Protein AF-A0A1X0RLR5-F1 (afdb_monomer_lite)

pLDDT: mean 92.24, std 7.82, range [47.88, 98.12]

Secondary structu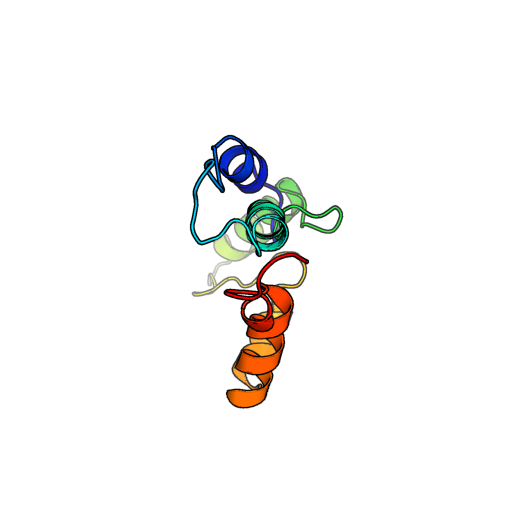re (DSSP, 8-state):
-B--THHHHHHTS-SS-TT-TTGGGHHHHHHHHTGGGSTTSBPHHHHHHHHHHHHTSSS--S----STTTTHHHHHHHS-HHHHHHHHHHHTTGGGTTPPP-

Structure (mmCIF, N/CA/C/O backbone):
data_AF-A0A1X0RLR5-F1
#
_entry.id   AF-A0A1X0RLR5-F1
#
loop_
_atom_site.group_PDB
_atom_site.id
_atom_site.type_symbol
_atom_site.label_atom_id
_atom_site.label_alt_id
_atom_site.label_comp_id
_atom_site.label_asym_id
_atom_site.label_entity_id
_atom_site.label_seq_id
_atom_site.pdbx_PDB_ins_code
_atom_site.Cartn_x
_atom_site.Cartn_y
_atom_site.Cartn_z
_atom_site.occupancy
_atom_site.B_iso_or_equiv
_atom_site.auth_seq_id
_atom_site.auth_comp_id
_atom_site.auth_asym_id
_atom_site.auth_atom_id
_atom_site.pdbx_PDB_model_num
ATOM 1 N N . ALA A 1 1 ? 5.804 -3.525 -2.092 1.00 94.50 1 ALA A N 1
ATOM 2 C CA . ALA A 1 1 ? 6.230 -2.589 -1.035 1.00 94.50 1 ALA A CA 1
ATOM 3 C C . ALA A 1 1 ? 7.735 -2.359 -1.102 1.00 94.50 1 ALA A C 1
ATOM 5 O O . ALA A 1 1 ? 8.496 -3.316 -1.246 1.00 94.50 1 ALA A O 1
ATOM 6 N N . ILE A 1 2 ? 8.139 -1.092 -1.041 1.00 96.31 2 ILE A N 1
ATOM 7 C CA . ILE A 1 2 ? 9.531 -0.627 -1.070 1.00 96.31 2 ILE A CA 1
ATOM 8 C C . ILE A 1 2 ? 9.730 0.220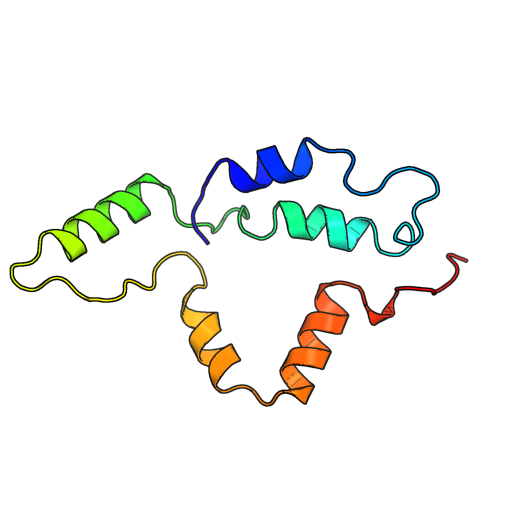 0.188 1.00 96.31 2 ILE A C 1
ATOM 10 O O . ILE A 1 2 ? 8.835 0.991 0.548 1.00 96.31 2 ILE A O 1
ATOM 14 N N . ARG A 1 3 ? 10.866 0.045 0.865 1.00 96.12 3 ARG A N 1
ATOM 15 C CA . ARG A 1 3 ? 11.235 0.840 2.037 1.00 96.12 3 ARG A CA 1
ATOM 16 C C . ARG A 1 3 ? 11.373 2.310 1.637 1.00 96.12 3 ARG A C 1
ATOM 18 O O . ARG A 1 3 ? 12.046 2.618 0.661 1.00 96.12 3 ARG A O 1
ATOM 25 N N . SER A 1 4 ? 10.729 3.209 2.372 1.00 93.88 4 SER A N 1
ATOM 26 C CA . SER A 1 4 ? 10.828 4.655 2.155 1.00 93.88 4 SER A CA 1
ATOM 27 C C . SER A 1 4 ? 10.387 5.434 3.397 1.00 93.88 4 SER A C 1
ATOM 29 O O . SER A 1 4 ? 9.962 4.851 4.393 1.00 93.88 4 SER A O 1
ATOM 31 N N . ASN A 1 5 ? 10.433 6.767 3.322 1.00 93.44 5 ASN A N 1
ATOM 32 C CA . ASN A 1 5 ? 9.956 7.646 4.391 1.00 93.44 5 ASN A CA 1
ATOM 33 C C . ASN A 1 5 ? 8.418 7.805 4.437 1.00 93.44 5 ASN A C 1
ATOM 35 O O . ASN A 1 5 ? 7.903 8.564 5.250 1.00 93.44 5 ASN A O 1
ATOM 39 N N . ILE A 1 6 ? 7.661 7.117 3.569 1.00 90.88 6 ILE A N 1
ATOM 40 C CA . ILE A 1 6 ? 6.201 7.306 3.462 1.00 90.88 6 ILE A CA 1
ATOM 41 C C . ILE A 1 6 ? 5.473 6.884 4.745 1.00 90.88 6 ILE A C 1
ATOM 43 O O . ILE A 1 6 ? 4.520 7.547 5.134 1.00 90.88 6 ILE A O 1
ATOM 47 N N . GLY A 1 7 ? 5.913 5.810 5.411 1.00 89.31 7 GLY A N 1
ATOM 48 C CA . GLY A 1 7 ? 5.278 5.367 6.662 1.00 89.31 7 GLY A CA 1
ATOM 49 C C . GLY A 1 7 ? 5.470 6.376 7.788 1.00 89.31 7 GLY A C 1
ATOM 50 O O . GLY A 1 7 ? 4.491 6.797 8.387 1.00 89.31 7 GLY A O 1
ATOM 51 N N . ALA A 1 8 ? 6.708 6.830 8.002 1.00 90.56 8 ALA A N 1
ATOM 52 C CA . ALA A 1 8 ? 7.019 7.834 9.019 1.00 90.56 8 ALA A CA 1
ATOM 53 C C . ALA A 1 8 ? 6.310 9.171 8.746 1.00 90.56 8 ALA A C 1
ATOM 55 O O . ALA A 1 8 ? 5.730 9.759 9.652 1.00 90.56 8 ALA A O 1
ATOM 56 N N . ALA A 1 9 ? 6.283 9.624 7.488 1.00 90.31 9 ALA A N 1
ATOM 57 C CA . ALA A 1 9 ? 5.537 10.821 7.101 1.00 90.31 9 ALA A CA 1
ATOM 58 C C . ALA A 1 9 ? 4.017 10.654 7.284 1.00 90.31 9 ALA A C 1
ATOM 60 O O . ALA A 1 9 ? 3.335 11.606 7.649 1.00 90.31 9 ALA A O 1
ATOM 61 N N . GLY A 1 10 ? 3.489 9.450 7.042 1.00 85.50 10 GLY A N 1
ATOM 62 C CA . GLY A 1 10 ? 2.083 9.126 7.268 1.00 85.50 10 GLY A CA 1
ATOM 63 C C . GLY A 1 10 ? 1.706 9.091 8.749 1.00 85.50 10 GLY A C 1
ATOM 64 O O . GLY A 1 10 ? 0.604 9.494 9.096 1.00 85.50 10 GLY A O 1
ATOM 65 N N . GLU A 1 11 ? 2.609 8.644 9.622 1.00 86.75 11 GLU A N 1
ATOM 66 C CA . GLU A 1 11 ? 2.391 8.572 11.074 1.00 86.75 11 GLU A CA 1
ATOM 67 C C . GLU A 1 11 ? 2.608 9.911 11.793 1.00 86.75 11 GLU A C 1
ATOM 69 O O . GLU A 1 11 ? 2.065 10.112 12.873 1.00 86.75 11 GLU A O 1
ATOM 74 N N . ALA A 1 12 ? 3.357 10.846 11.200 1.00 85.75 12 ALA A N 1
ATOM 75 C CA . ALA A 1 12 ? 3.685 12.134 11.817 1.00 85.75 12 ALA A CA 1
ATOM 76 C C . ALA A 1 12 ? 2.478 13.079 12.022 1.00 85.75 12 ALA A C 1
ATOM 78 O O . ALA A 1 12 ? 2.609 14.106 12.686 1.00 85.75 12 ALA A O 1
ATOM 79 N N . GLY A 1 13 ? 1.314 12.771 11.441 1.00 82.38 13 GLY A N 1
ATOM 80 C CA . GLY A 1 13 ? 0.094 13.572 11.568 1.00 82.38 13 GLY A CA 1
ATOM 81 C C . GLY A 1 13 ? -0.866 13.072 12.652 1.00 82.38 13 GLY A C 1
ATOM 82 O O . GLY A 1 13 ? -0.835 11.914 13.061 1.00 82.38 13 GLY A O 1
ATOM 83 N N . ASN A 1 14 ? -1.807 13.930 13.058 1.00 83.94 14 ASN A N 1
ATOM 84 C CA . ASN A 1 14 ? -2.960 13.515 13.860 1.00 83.94 14 ASN A CA 1
ATOM 85 C C . ASN A 1 14 ? -3.971 12.758 12.978 1.00 83.94 14 ASN A C 1
ATOM 87 O O . ASN A 1 14 ? -4.951 13.330 12.501 1.00 83.94 14 ASN A O 1
ATOM 91 N N . LEU A 1 15 ? -3.684 11.482 12.703 1.00 88.88 15 LEU A N 1
ATOM 92 C CA . LEU A 1 15 ? -4.445 10.654 11.760 1.00 88.88 15 LEU A CA 1
ATOM 93 C C . LEU A 1 15 ? -5.919 10.489 12.147 1.00 88.88 15 LEU A C 1
ATOM 95 O O . LEU A 1 15 ? -6.771 10.355 11.268 1.00 88.88 15 LEU A O 1
ATOM 99 N N . VAL A 1 16 ? -6.215 10.487 13.448 1.00 92.50 16 VAL A N 1
ATOM 100 C CA . VAL A 1 16 ? -7.578 10.403 13.977 1.00 92.50 16 VAL A CA 1
ATOM 101 C C . VAL A 1 16 ? -7.704 11.368 15.155 1.00 92.50 16 VAL A C 1
ATOM 103 O O . VAL A 1 16 ? -7.402 10.988 16.285 1.00 92.50 16 VAL A O 1
ATOM 106 N N . PRO A 1 17 ? -8.145 12.611 14.901 1.00 92.06 17 PRO A N 1
ATOM 107 C CA . PRO A 1 17 ? -8.350 13.594 15.953 1.00 92.06 17 PRO A CA 1
ATOM 108 C C . PRO A 1 17 ? -9.415 13.167 16.961 1.00 92.06 17 PRO A C 1
ATOM 110 O O . PRO A 1 17 ? -10.320 12.383 16.652 1.00 92.06 17 PRO A O 1
ATOM 113 N N . GLU A 1 18 ? -9.341 13.741 18.157 1.00 89.44 18 GLU A N 1
ATOM 114 C CA . GLU A 1 18 ? -10.390 13.606 19.162 1.00 89.44 18 GLU A CA 1
ATOM 115 C C . GLU A 1 18 ? -11.742 14.090 18.602 1.00 89.44 18 GLU A C 1
ATOM 117 O O . GLU A 1 18 ? -11.809 15.060 17.846 1.00 89.44 18 GLU A O 1
ATOM 122 N N . GLY A 1 19 ? -12.822 13.367 18.908 1.00 88.38 19 GLY A N 1
ATOM 123 C CA . GLY A 1 19 ? -14.155 13.640 18.355 1.00 88.38 19 GLY A CA 1
ATOM 124 C C . GLY A 1 19 ? -14.372 13.170 16.909 1.00 88.38 19 GLY A C 1
ATOM 125 O O . GLY A 1 19 ? -15.458 13.360 16.363 1.00 88.38 19 GLY A O 1
ATOM 126 N N . SER A 1 20 ? -13.382 12.528 16.276 1.00 90.88 20 SER A N 1
ATOM 127 C CA . SER A 1 20 ? -13.540 11.960 14.935 1.00 90.88 20 SER A CA 1
ATOM 128 C C . SER A 1 20 ? -14.608 10.861 14.893 1.00 90.88 20 SER A C 1
ATOM 130 O O . SER A 1 20 ? -14.598 9.926 15.695 1.00 90.88 20 SER A O 1
ATOM 132 N N . LEU A 1 21 ? -15.463 10.897 13.865 1.00 90.31 21 LEU A N 1
ATOM 133 C CA . LEU A 1 21 ? -16.416 9.820 13.552 1.00 90.31 21 LEU A CA 1
ATOM 134 C C . LEU A 1 21 ? -15.722 8.475 13.271 1.00 90.31 21 LEU A C 1
ATOM 136 O O . LEU A 1 21 ? -16.349 7.420 13.349 1.00 90.31 21 LEU A O 1
ATOM 140 N N . TYR A 1 22 ? -14.424 8.506 12.963 1.00 91.06 22 TYR A N 1
ATOM 141 C CA . TYR A 1 22 ? -13.606 7.328 12.698 1.00 91.06 22 TYR A CA 1
ATOM 142 C C . TYR A 1 22 ? -12.906 6.770 13.943 1.00 91.06 22 TYR A C 1
ATOM 144 O O . TYR A 1 22 ? -12.150 5.806 13.822 1.00 91.06 22 TYR A O 1
ATOM 152 N N . ALA A 1 23 ? -13.163 7.322 15.135 1.00 91.50 23 ALA A N 1
ATOM 153 C CA . ALA A 1 23 ? -12.601 6.815 16.387 1.00 91.50 23 ALA A CA 1
ATOM 154 C C . ALA A 1 23 ? -12.769 5.288 16.573 1.00 91.50 23 ALA A C 1
ATOM 156 O O . ALA A 1 23 ? -11.782 4.643 16.933 1.00 91.50 23 ALA A O 1
ATOM 157 N N . PRO A 1 24 ? -13.921 4.656 16.237 1.00 91.50 24 PRO A N 1
ATOM 158 C CA . PRO A 1 24 ? -14.080 3.201 16.370 1.00 91.50 24 PRO A CA 1
ATOM 159 C C . PRO A 1 24 ? -13.115 2.372 15.509 1.00 91.50 24 PRO A C 1
ATOM 161 O O . PRO A 1 24 ? -12.860 1.209 15.809 1.00 91.50 24 PRO A O 1
ATOM 164 N N . VAL A 1 25 ? -12.566 2.958 14.441 1.00 93.44 25 VAL A N 1
ATOM 165 C CA . VAL A 1 25 ? -11.676 2.282 13.484 1.00 93.44 25 VAL A CA 1
ATOM 166 C C . VAL A 1 25 ? -10.265 2.874 13.467 1.00 93.44 25 VAL A C 1
ATOM 168 O O . VAL A 1 25 ? -9.490 2.602 12.548 1.00 93.44 25 VAL A O 1
ATOM 171 N N . ALA A 1 26 ? -9.896 3.656 14.486 1.00 92.38 26 ALA A N 1
ATOM 172 C CA . ALA A 1 26 ? -8.638 4.399 14.507 1.00 92.38 26 ALA A CA 1
ATOM 173 C C . ALA A 1 26 ? -7.402 3.507 14.320 1.00 92.38 26 ALA A C 1
ATOM 175 O O . ALA A 1 26 ? -6.508 3.830 13.538 1.00 92.38 26 ALA A O 1
ATOM 176 N N . ASN A 1 27 ? -7.403 2.327 14.944 1.00 92.56 27 ASN A N 1
ATOM 177 C CA . ASN A 1 27 ? -6.324 1.348 14.815 1.00 92.56 27 ASN A CA 1
ATOM 178 C C . ASN A 1 27 ? -6.108 0.901 13.360 1.00 92.56 27 ASN A C 1
ATOM 180 O O . ASN A 1 27 ? -4.968 0.721 12.936 1.00 92.56 27 ASN A O 1
ATOM 184 N N . TYR A 1 28 ? -7.180 0.754 12.574 1.00 94.50 28 TYR A N 1
ATOM 185 C CA . TYR A 1 28 ? -7.078 0.388 11.160 1.00 94.50 28 TYR A CA 1
ATOM 186 C C . TYR A 1 28 ? -6.486 1.523 10.319 1.00 94.50 28 TYR A C 1
ATOM 188 O O . TYR A 1 28 ? -5.688 1.260 9.417 1.00 94.50 28 TYR A O 1
ATOM 196 N N . ILE A 1 29 ? -6.837 2.775 10.628 1.00 92.81 29 ILE A N 1
ATOM 197 C CA . ILE A 1 29 ? -6.304 3.968 9.954 1.00 92.81 29 ILE A CA 1
ATOM 198 C C . ILE A 1 29 ? -4.805 4.109 10.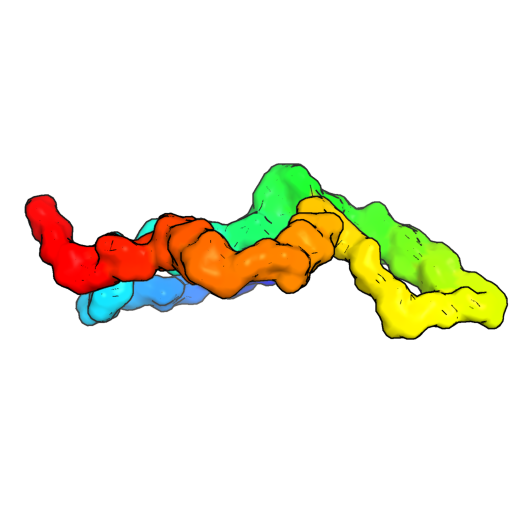231 1.00 92.81 29 ILE A C 1
ATOM 200 O O . ILE A 1 29 ? -4.020 4.244 9.291 1.00 92.81 29 ILE A O 1
ATOM 204 N N . ILE A 1 30 ? -4.404 4.003 11.499 1.00 91.50 30 ILE A N 1
ATOM 205 C CA . ILE A 1 30 ? -2.999 4.079 11.918 1.00 91.50 30 ILE A CA 1
ATOM 206 C C . ILE A 1 30 ? -2.198 2.938 11.281 1.00 91.50 30 ILE A C 1
ATOM 208 O O . ILE A 1 30 ? -1.200 3.183 10.609 1.00 91.50 30 ILE A O 1
ATOM 212 N N . ALA A 1 31 ? -2.680 1.694 11.369 1.00 91.56 31 ALA A N 1
ATOM 213 C CA . ALA A 1 31 ? -2.003 0.544 10.766 1.00 91.56 31 ALA A CA 1
ATOM 214 C C . ALA A 1 31 ? -1.872 0.650 9.235 1.00 91.56 31 ALA A C 1
ATOM 216 O O . ALA A 1 31 ? -0.960 0.075 8.635 1.00 91.56 31 ALA A O 1
ATOM 217 N N . ARG A 1 32 ? -2.784 1.372 8.571 1.00 91.44 32 ARG A N 1
ATOM 218 C CA . ARG A 1 32 ? -2.717 1.621 7.128 1.00 91.44 32 ARG A CA 1
ATOM 219 C C . ARG A 1 32 ? -1.597 2.596 6.764 1.00 91.44 32 ARG A C 1
ATOM 221 O O . ARG A 1 32 ? -1.032 2.437 5.682 1.00 91.44 32 ARG A O 1
ATOM 228 N N . ALA A 1 33 ? -1.254 3.550 7.633 1.00 90.75 33 ALA A N 1
ATOM 229 C CA . ALA A 1 33 ? -0.201 4.537 7.379 1.00 90.75 33 ALA A CA 1
ATOM 230 C C . ALA A 1 33 ? 1.167 3.874 7.131 1.00 90.75 33 ALA A C 1
ATOM 232 O O . ALA A 1 33 ? 1.861 4.219 6.173 1.00 90.75 33 ALA A O 1
ATOM 233 N N . SER A 1 34 ? 1.504 2.838 7.901 1.00 90.56 34 SER A N 1
ATOM 234 C CA . SER A 1 34 ? 2.761 2.087 7.775 1.00 90.56 34 SER A CA 1
ATOM 235 C C . SER A 1 34 ? 2.631 0.717 7.107 1.00 90.56 34 SER A C 1
ATOM 237 O O . SER A 1 34 ? 3.609 -0.027 7.035 1.00 90.56 34 SER A O 1
ATOM 239 N N . LEU A 1 35 ? 1.478 0.384 6.509 1.00 91.12 35 LEU A N 1
ATOM 240 C CA . LEU A 1 35 ? 1.226 -0.932 5.896 1.00 91.12 35 LEU A CA 1
ATOM 241 C C . LEU A 1 35 ? 2.295 -1.351 4.870 1.00 91.12 35 LEU A C 1
ATOM 243 O O . LEU A 1 35 ? 2.648 -2.524 4.763 1.00 91.12 35 LEU A O 1
ATOM 247 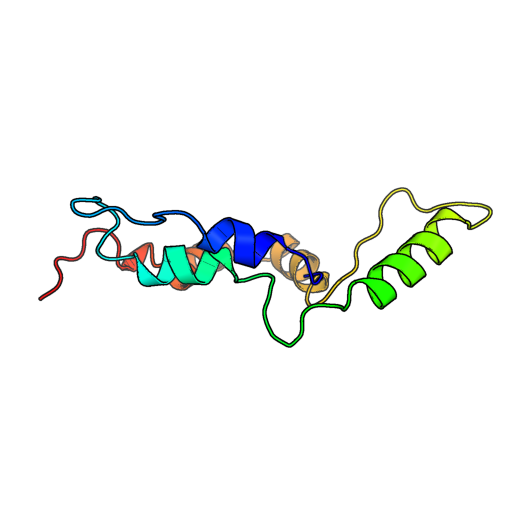N N . SER A 1 36 ? 2.815 -0.391 4.102 1.00 91.12 36 SER A N 1
ATOM 248 C CA . SER A 1 36 ? 3.857 -0.632 3.094 1.00 91.12 36 SER A CA 1
ATOM 249 C C . SER A 1 36 ? 5.284 -0.635 3.661 1.00 91.12 36 SER A C 1
ATOM 251 O O . SER A 1 36 ? 6.238 -0.846 2.915 1.00 91.12 36 SER A O 1
ATOM 253 N N . GLN A 1 37 ? 5.445 -0.415 4.965 1.00 94.12 37 GLN A N 1
ATOM 254 C CA . GLN A 1 37 ? 6.721 -0.234 5.658 1.00 94.12 37 GLN A CA 1
ATOM 255 C C . GLN A 1 37 ? 6.988 -1.344 6.696 1.00 94.12 37 GLN A C 1
ATOM 257 O O . GLN A 1 37 ? 7.727 -1.145 7.656 1.00 94.12 37 GLN A O 1
ATOM 262 N N . GLY A 1 38 ? 6.442 -2.548 6.503 1.00 90.81 38 GLY A N 1
ATOM 263 C CA . GLY A 1 38 ? 6.749 -3.713 7.348 1.00 90.81 38 GLY A CA 1
ATOM 264 C C . GLY A 1 38 ? 8.183 -4.245 7.169 1.00 90.81 38 GLY A C 1
ATOM 265 O O . GLY A 1 38 ? 8.862 -3.863 6.216 1.00 90.81 38 GLY A O 1
ATOM 266 N N . PRO A 1 39 ? 8.676 -5.154 8.032 1.00 91.94 39 PRO A N 1
ATOM 267 C CA . PRO A 1 39 ? 10.065 -5.648 8.014 1.00 91.94 39 PRO A CA 1
ATOM 268 C C . PRO A 1 39 ? 10.479 -6.308 6.690 1.00 91.94 39 PRO A C 1
ATOM 270 O O . PRO A 1 39 ? 11.639 -6.242 6.301 1.00 91.94 39 PRO A O 1
ATOM 273 N N . HIS A 1 40 ? 9.522 -6.874 5.952 1.00 93.75 40 HIS A N 1
ATOM 274 C CA . HIS A 1 40 ? 9.764 -7.538 4.669 1.00 93.75 40 HIS A CA 1
ATOM 275 C C . HIS A 1 40 ? 9.725 -6.601 3.449 1.00 93.75 40 HIS A C 1
ATOM 277 O O . HIS A 1 40 ? 9.815 -7.076 2.316 1.00 93.75 40 HIS A O 1
ATOM 283 N N . SER A 1 41 ? 9.563 -5.286 3.634 1.00 96.25 41 SER A N 1
ATOM 284 C CA . SER A 1 41 ? 9.605 -4.330 2.523 1.00 96.25 41 SER A CA 1
ATOM 285 C C . SER A 1 41 ? 10.958 -4.368 1.815 1.00 96.25 41 SER A C 1
ATOM 287 O O . SER A 1 41 ? 12.005 -4.439 2.454 1.00 96.25 41 SER A O 1
ATOM 289 N N . THR A 1 42 ? 10.941 -4.309 0.480 1.00 97.75 42 THR A N 1
ATOM 290 C CA . THR A 1 42 ? 12.172 -4.359 -0.318 1.00 97.75 42 THR A CA 1
ATOM 291 C C . THR A 1 42 ? 13.081 -3.181 0.041 1.00 97.75 42 THR A C 1
ATOM 293 O O . THR A 1 42 ? 12.598 -2.047 -0.024 1.00 97.75 42 THR A O 1
ATOM 296 N N . PRO A 1 43 ? 14.362 -3.420 0.387 1.00 97.25 43 PRO A N 1
ATOM 297 C CA . PRO A 1 43 ? 15.318 -2.348 0.647 1.00 97.25 43 PRO A CA 1
ATOM 298 C C . PRO A 1 43 ? 15.453 -1.396 -0.541 1.00 97.25 43 PRO A C 1
ATOM 300 O O . PRO A 1 43 ? 15.326 -1.808 -1.702 1.00 97.25 43 PRO A O 1
ATOM 303 N N . THR A 1 44 ? 15.717 -0.126 -0.248 1.00 96.38 44 THR A N 1
ATOM 304 C CA . THR A 1 44 ? 15.785 0.954 -1.239 1.00 96.38 44 THR A CA 1
ATOM 305 C C . THR A 1 44 ? 16.845 0.673 -2.304 1.00 96.38 44 THR A C 1
ATOM 307 O O . THR A 1 44 ? 16.591 0.832 -3.495 1.00 96.38 44 THR A O 1
ATOM 310 N N . GLU A 1 45 ? 18.002 0.164 -1.894 1.00 97.25 45 GLU A N 1
ATOM 311 C CA . GLU A 1 45 ? 19.163 -0.115 -2.742 1.00 97.25 45 GLU A CA 1
ATOM 312 C C . GLU A 1 45 ? 18.865 -1.263 -3.714 1.00 97.25 45 GLU A C 1
ATOM 314 O O . GLU A 1 45 ? 19.188 -1.203 -4.902 1.00 97.25 45 GLU A O 1
ATOM 319 N N . VAL A 1 46 ? 18.165 -2.295 -3.229 1.00 97.69 46 VAL A N 1
ATOM 320 C CA . VAL A 1 46 ? 17.722 -3.435 -4.045 1.00 97.69 46 VAL A CA 1
ATOM 321 C C . VAL A 1 46 ? 16.705 -2.981 -5.091 1.00 97.69 46 VAL A C 1
ATOM 323 O O . VAL A 1 46 ? 16.757 -3.423 -6.240 1.00 97.69 46 VAL A O 1
ATOM 326 N N . PHE A 1 47 ? 15.777 -2.098 -4.713 1.00 97.00 47 PHE A N 1
ATOM 327 C CA . PHE A 1 47 ? 14.838 -1.500 -5.657 1.00 97.00 47 PHE A CA 1
ATOM 328 C C . PHE A 1 47 ? 15.568 -0.669 -6.722 1.00 97.00 47 PHE A C 1
ATOM 330 O O . PHE A 1 47 ? 15.372 -0.926 -7.912 1.00 97.00 47 PHE A O 1
ATOM 337 N N . ALA A 1 48 ? 16.442 0.254 -6.311 1.00 97.44 48 ALA A N 1
ATOM 338 C CA . ALA A 1 48 ? 17.184 1.131 -7.213 1.00 97.44 48 ALA A CA 1
ATOM 339 C C . ALA A 1 48 ? 18.021 0.331 -8.223 1.00 97.44 48 ALA A C 1
ATOM 341 O O . ALA A 1 48 ? 17.886 0.532 -9.429 1.00 97.44 48 ALA A O 1
ATOM 342 N N . SER A 1 49 ? 18.798 -0.652 -7.753 1.00 98.12 49 SER A N 1
ATOM 343 C CA . SER A 1 49 ? 19.604 -1.529 -8.613 1.00 98.12 49 SER A CA 1
ATOM 344 C C . SER A 1 49 ? 18.753 -2.265 -9.658 1.00 98.12 49 SER A C 1
ATOM 346 O O . SER A 1 49 ? 19.092 -2.292 -10.845 1.00 98.12 49 SER A O 1
ATOM 348 N N . ARG A 1 50 ? 17.601 -2.819 -9.250 1.00 97.19 50 ARG A N 1
ATOM 349 C CA . ARG A 1 50 ? 16.676 -3.511 -10.165 1.00 97.19 50 ARG A CA 1
ATOM 350 C C . ARG A 1 50 ? 16.100 -2.576 -11.221 1.00 97.19 50 ARG A C 1
ATOM 352 O O . ARG A 1 50 ? 16.000 -2.980 -12.378 1.00 97.19 50 ARG A O 1
ATOM 359 N N . VAL A 1 51 ? 15.703 -1.367 -10.828 1.00 97.19 51 VAL A N 1
ATOM 360 C CA . VAL A 1 51 ? 15.135 -0.379 -11.752 1.00 97.19 51 VAL A CA 1
ATOM 361 C C . VAL A 1 51 ? 16.190 0.077 -12.748 1.00 97.19 51 VAL A C 1
ATOM 363 O O . VAL A 1 51 ? 15.941 -0.051 -13.942 1.00 97.19 51 VAL A O 1
ATOM 366 N N . VAL A 1 52 ? 17.375 0.497 -12.287 1.00 97.88 52 VAL A N 1
ATOM 367 C CA . VAL A 1 52 ? 18.494 0.913 -13.154 1.00 97.88 52 VAL A CA 1
ATOM 368 C C . VAL A 1 52 ? 18.804 -0.171 -14.184 1.00 97.88 52 VAL A C 1
ATOM 370 O O . VAL A 1 52 ? 18.779 0.086 -15.384 1.00 97.88 52 VAL A O 1
ATOM 373 N N . LYS A 1 53 ? 18.963 -1.424 -13.742 1.00 97.69 53 LYS A N 1
ATOM 374 C CA . LYS A 1 53 ? 19.212 -2.554 -14.648 1.00 97.69 53 LYS A CA 1
ATOM 375 C C . LYS A 1 53 ? 18.138 -2.711 -15.730 1.00 97.69 53 LYS A C 1
ATOM 377 O O . LYS A 1 53 ? 18.465 -3.131 -16.835 1.00 97.69 53 LYS A O 1
ATOM 382 N N . LYS A 1 54 ? 16.866 -2.446 -15.417 1.00 97.69 54 LYS A N 1
ATOM 383 C CA . LYS A 1 54 ? 15.741 -2.594 -16.354 1.00 97.69 54 LYS A CA 1
ATOM 384 C C . LYS A 1 54 ? 15.608 -1.417 -17.313 1.00 97.69 54 LYS A C 1
ATOM 386 O O . LYS A 1 54 ? 15.315 -1.639 -18.482 1.00 97.69 54 LYS A O 1
ATOM 391 N N . VAL A 1 55 ? 15.830 -0.194 -16.845 1.00 97.56 55 VAL A N 1
ATOM 392 C CA . VAL A 1 55 ? 15.713 1.000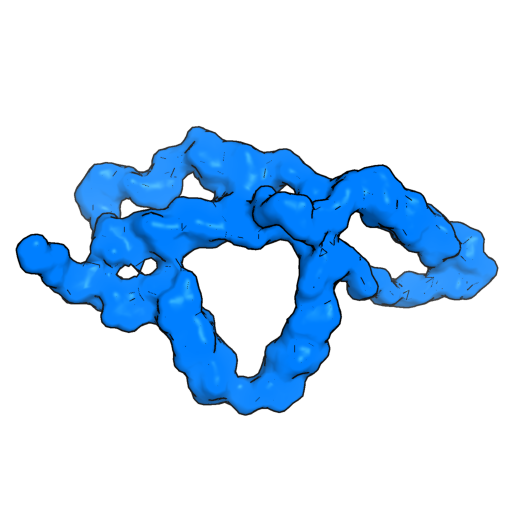 -17.696 1.00 97.56 55 VAL A CA 1
ATOM 393 C C . VAL A 1 55 ? 16.920 1.180 -18.614 1.00 97.56 55 VAL A C 1
ATOM 395 O O . VAL A 1 55 ? 16.770 1.728 -19.696 1.00 97.56 55 VAL A O 1
ATOM 398 N N . SER A 1 56 ? 18.095 0.670 -18.231 1.00 97.94 56 SER A N 1
ATOM 399 C CA . SER A 1 56 ? 19.318 0.731 -19.044 1.00 97.94 56 SER A CA 1
ATOM 400 C C . SER A 1 56 ? 19.429 -0.376 -20.103 1.00 97.94 56 SER A C 1
ATOM 402 O O . SER A 1 56 ? 20.473 -0.514 -20.735 1.00 97.94 56 SER A O 1
ATOM 404 N N . GLN A 1 57 ? 18.400 -1.208 -20.293 1.00 97.81 57 GLN A N 1
ATOM 405 C CA . GLN A 1 57 ? 18.408 -2.231 -21.345 1.00 97.81 57 GLN A CA 1
ATOM 406 C C . GLN A 1 57 ? 18.241 -1.579 -22.723 1.00 97.81 57 GLN A C 1
ATOM 408 O O . GLN A 1 57 ? 17.512 -0.599 -22.851 1.00 97.81 57 GLN A O 1
ATOM 413 N N . ALA A 1 58 ? 18.838 -2.171 -23.767 1.00 97.62 58 ALA A N 1
ATOM 414 C CA . ALA A 1 58 ? 18.701 -1.692 -25.151 1.00 97.62 58 ALA A CA 1
ATOM 415 C C . ALA A 1 58 ? 17.230 -1.528 -25.585 1.00 97.62 58 ALA A C 1
ATOM 417 O O . ALA A 1 58 ? 16.897 -0.642 -26.366 1.00 97.62 58 ALA A O 1
ATOM 418 N N . THR A 1 59 ? 16.338 -2.355 -25.036 1.00 97.00 59 THR A N 1
ATOM 419 C CA . THR A 1 59 ? 14.888 -2.174 -25.129 1.00 97.00 59 THR A CA 1
ATOM 420 C C . THR A 1 59 ? 14.296 -2.173 -23.725 1.00 97.00 59 THR A C 1
ATOM 422 O O . THR A 1 59 ? 14.087 -3.227 -23.123 1.00 97.00 59 THR A O 1
ATOM 425 N N . ALA A 1 60 ? 14.059 -0.979 -23.183 1.00 96.88 60 ALA A N 1
ATOM 426 C CA . ALA A 1 60 ? 13.499 -0.813 -21.849 1.00 96.88 60 ALA A CA 1
ATOM 427 C C . ALA A 1 60 ? 12.010 -1.222 -21.798 1.00 96.88 60 ALA A C 1
ATOM 429 O O . ALA A 1 60 ? 11.251 -0.943 -22.733 1.00 96.88 60 ALA A O 1
ATOM 430 N N . PRO A 1 61 ? 11.549 -1.861 -20.706 1.00 96.56 61 PRO A N 1
ATOM 431 C CA . PRO A 1 61 ? 10.145 -2.210 -20.543 1.00 96.56 61 PRO A CA 1
ATOM 432 C C . PRO A 1 61 ? 9.290 -0.966 -20.261 1.00 96.56 61 PRO A C 1
ATOM 434 O O . PRO A 1 61 ? 9.696 -0.074 -19.520 1.00 96.56 61 PRO A O 1
ATOM 437 N N . ARG A 1 62 ? 8.053 -0.949 -20.776 1.00 96.00 62 ARG A N 1
ATOM 438 C CA . ARG A 1 62 ? 7.079 0.130 -20.514 1.00 96.00 62 ARG A CA 1
ATOM 439 C C . ARG A 1 62 ? 6.612 0.178 -19.054 1.00 96.00 62 ARG A C 1
ATOM 441 O O . ARG A 1 62 ? 6.267 1.243 -18.556 1.00 96.00 62 ARG A O 1
ATOM 448 N N . TYR A 1 63 ? 6.596 -0.970 -18.379 1.00 94.81 63 TYR A N 1
ATOM 449 C CA . TYR A 1 63 ? 6.164 -1.100 -16.989 1.00 94.81 63 TYR A CA 1
ATOM 450 C C . TYR A 1 63 ? 7.138 -1.974 -16.201 1.00 94.81 63 TYR A C 1
ATOM 452 O O . TYR A 1 63 ? 7.611 -2.999 -16.694 1.00 94.81 63 TYR A O 1
ATOM 460 N N . ILE A 1 64 ? 7.404 -1.588 -14.952 1.00 94.69 64 ILE A N 1
ATOM 461 C CA . ILE A 1 64 ? 8.205 -2.363 -14.002 1.00 94.69 64 ILE A CA 1
ATOM 462 C C . ILE A 1 64 ? 7.354 -2.619 -12.757 1.00 94.69 64 ILE A C 1
ATOM 464 O O . ILE A 1 64 ? 7.108 -1.716 -11.962 1.00 94.69 64 ILE A O 1
ATOM 468 N N . THR A 1 65 ? 6.942 -3.869 -12.557 1.00 93.69 65 THR A N 1
ATOM 469 C CA . THR A 1 65 ? 6.272 -4.312 -11.327 1.00 93.69 65 THR A CA 1
ATOM 470 C C . THR A 1 65 ? 7.302 -4.977 -10.419 1.00 93.69 65 THR A C 1
ATOM 472 O O . THR A 1 65 ? 7.814 -6.050 -10.725 1.00 93.69 65 THR A O 1
ATOM 475 N N . THR A 1 66 ? 7.647 -4.336 -9.302 1.00 94.88 66 THR A N 1
ATOM 476 C CA . THR A 1 66 ? 8.658 -4.841 -8.357 1.00 94.88 66 THR A CA 1
ATOM 477 C C . THR A 1 66 ? 8.336 -4.424 -6.923 1.00 94.88 66 THR A C 1
ATOM 479 O O . THR A 1 66 ? 7.428 -3.628 -6.676 1.00 94.88 66 THR A O 1
ATOM 482 N N . GLY A 1 67 ? 9.070 -4.980 -5.965 1.00 95.44 67 GLY A N 1
ATOM 483 C CA . GLY A 1 67 ? 8.881 -4.774 -4.533 1.00 95.44 67 GLY A CA 1
ATOM 484 C C . GLY A 1 67 ? 8.197 -5.956 -3.843 1.00 95.44 67 GLY A C 1
ATOM 485 O O . GLY A 1 67 ? 7.635 -6.848 -4.480 1.00 95.44 67 GLY A O 1
ATOM 486 N N . ALA A 1 68 ? 8.244 -5.960 -2.514 1.00 96.25 68 ALA A N 1
ATOM 487 C CA . ALA A 1 68 ? 7.697 -7.038 -1.701 1.00 96.25 68 ALA A CA 1
ATOM 488 C C . ALA A 1 68 ? 6.184 -7.166 -1.908 1.00 96.25 68 ALA A C 1
ATOM 490 O O . ALA A 1 68 ? 5.475 -6.159 -1.888 1.00 96.25 68 ALA A O 1
ATOM 491 N N . MET A 1 69 ? 5.699 -8.391 -2.110 1.00 94.62 69 MET A N 1
ATOM 492 C CA . MET A 1 69 ? 4.282 -8.704 -2.341 1.00 94.62 69 MET A CA 1
ATOM 493 C C . MET A 1 69 ? 3.641 -8.044 -3.573 1.00 94.62 69 MET A C 1
ATOM 495 O O . MET A 1 69 ? 2.436 -8.160 -3.747 1.00 94.62 69 MET A O 1
ATOM 499 N N . SER A 1 70 ? 4.393 -7.402 -4.476 1.00 94.25 70 SER A N 1
ATOM 500 C CA . SER A 1 70 ? 3.799 -6.729 -5.648 1.00 94.25 70 SER A CA 1
ATOM 501 C C . SER A 1 70 ? 3.099 -7.693 -6.621 1.00 94.25 70 SER A C 1
ATOM 503 O O . SER A 1 70 ? 2.225 -7.280 -7.376 1.00 94.25 70 SER A O 1
ATOM 505 N N . TRP A 1 71 ? 3.421 -8.988 -6.575 1.00 93.69 71 TRP A N 1
ATOM 506 C CA . TRP A 1 71 ? 2.724 -10.026 -7.340 1.00 93.69 71 TRP A CA 1
ATOM 507 C C . TRP A 1 71 ? 1.267 -10.229 -6.889 1.00 93.69 71 TRP A C 1
ATOM 509 O O . TRP A 1 71 ? 0.448 -10.682 -7.685 1.00 93.69 71 TRP A O 1
ATOM 519 N N . ILE A 1 72 ? 0.906 -9.848 -5.653 1.00 94.06 72 ILE A N 1
ATOM 520 C CA . ILE A 1 72 ? -0.461 -10.013 -5.136 1.00 94.06 72 ILE A CA 1
ATOM 521 C C . ILE A 1 72 ? -1.481 -9.214 -5.951 1.00 94.06 72 ILE A C 1
ATOM 523 O O . ILE A 1 72 ? -2.639 -9.605 -6.040 1.00 94.06 72 ILE A O 1
ATOM 527 N N . PHE A 1 73 ? -1.058 -8.124 -6.600 1.00 92.25 73 PHE A N 1
ATOM 528 C CA . PHE A 1 73 ? -1.932 -7.337 -7.467 1.00 92.25 73 PHE A CA 1
ATOM 529 C C . PHE A 1 73 ? -2.404 -8.124 -8.691 1.00 92.25 73 PHE A C 1
ATOM 531 O O . PHE A 1 73 ? -3.503 -7.870 -9.169 1.00 92.25 73 PHE A O 1
ATOM 538 N N . ILE A 1 74 ? -1.637 -9.118 -9.149 1.00 94.06 74 ILE A N 1
ATOM 539 C CA . ILE A 1 74 ? -2.072 -10.037 -10.208 1.00 94.06 74 ILE A CA 1
ATOM 540 C C . ILE A 1 74 ? -3.209 -10.917 -9.683 1.00 94.06 74 ILE A C 1
ATOM 542 O O . ILE A 1 74 ? -4.236 -11.052 -10.338 1.00 94.06 74 ILE A O 1
ATOM 546 N N . VAL A 1 75 ? -3.071 -11.457 -8.469 1.00 95.38 75 VAL A N 1
ATOM 547 C CA . VAL A 1 75 ? -4.140 -12.243 -7.833 1.00 95.38 75 VAL A CA 1
ATOM 548 C C . VAL A 1 75 ? -5.395 -11.392 -7.648 1.00 95.38 75 VAL A C 1
ATOM 550 O O . VAL A 1 75 ? -6.483 -11.807 -8.032 1.00 95.38 75 VAL A O 1
ATOM 553 N N . LEU A 1 76 ? -5.250 -10.174 -7.117 1.00 95.00 76 LEU A N 1
ATOM 554 C CA . LEU A 1 76 ? -6.368 -9.248 -6.917 1.00 95.00 76 LEU A CA 1
ATOM 555 C C . LEU A 1 76 ? -7.030 -8.833 -8.238 1.00 95.00 76 LEU A C 1
ATOM 557 O O . LEU A 1 76 ? -8.242 -8.624 -8.275 1.00 95.00 76 LEU A O 1
ATOM 561 N N . TYR A 1 77 ? -6.266 -8.726 -9.325 1.00 95.25 77 TYR A N 1
ATOM 562 C CA . TYR A 1 77 ? -6.814 -8.404 -10.639 1.00 95.25 77 TYR A CA 1
ATOM 563 C C . TYR A 1 77 ? -7.851 -9.446 -11.080 1.00 95.25 77 TYR A C 1
ATOM 565 O O . TYR A 1 77 ? -8.963 -9.075 -11.451 1.00 95.25 77 TYR A O 1
ATOM 573 N N . TYR A 1 78 ? -7.530 -10.734 -10.934 1.00 96.56 78 TYR A N 1
ATOM 574 C CA . TYR A 1 78 ? -8.417 -11.838 -11.318 1.00 96.56 78 TYR A CA 1
ATOM 575 C C . TYR A 1 78 ? -9.449 -12.230 -10.254 1.00 96.56 78 TYR A C 1
ATOM 577 O O . TYR A 1 78 ? -10.366 -12.998 -10.537 1.00 96.56 78 TYR A O 1
ATOM 585 N N . LEU A 1 79 ? -9.327 -11.721 -9.027 1.00 96.81 79 LEU A N 1
ATOM 586 C CA . LEU A 1 79 ? -10.240 -12.069 -7.945 1.00 96.81 79 LEU A CA 1
ATOM 587 C C . LEU A 1 79 ? -11.641 -11.450 -8.175 1.00 96.81 79 LEU A C 1
ATOM 589 O O . LEU A 1 79 ? -11.724 -10.245 -8.449 1.00 96.81 79 LEU A O 1
ATOM 593 N N . PRO A 1 80 ? -12.742 -12.215 -8.011 1.00 97.94 80 PRO A N 1
ATOM 594 C CA . PRO A 1 80 ? -14.104 -11.684 -8.042 1.00 97.94 80 PRO A CA 1
ATOM 595 C C . PRO A 1 80 ? -14.311 -10.501 -7.089 1.00 97.94 80 PRO A C 1
ATOM 597 O O . PRO A 1 80 ? -13.740 -10.455 -5.994 1.00 97.94 80 PRO A O 1
ATOM 600 N N . LEU A 1 81 ? -15.153 -9.545 -7.496 1.00 97.06 81 LEU A N 1
ATOM 601 C CA . LEU A 1 81 ? -15.348 -8.287 -6.770 1.00 97.06 81 LEU A CA 1
ATOM 602 C C . LEU A 1 81 ? -15.823 -8.506 -5.327 1.00 97.06 81 LEU A C 1
ATOM 604 O O . LEU A 1 81 ? -15.198 -7.979 -4.414 1.00 97.06 81 LEU A O 1
ATOM 608 N N . PHE A 1 82 ? -16.836 -9.348 -5.110 1.00 97.00 82 PHE A N 1
ATOM 609 C CA . PHE A 1 82 ? -17.395 -9.585 -3.773 1.00 97.00 82 PHE A CA 1
ATOM 610 C C . PHE A 1 82 ? -16.356 -10.133 -2.777 1.00 97.00 82 PHE A C 1
ATOM 612 O O . PHE A 1 82 ? -16.384 -9.797 -1.595 1.00 97.00 82 PHE A O 1
ATOM 619 N N . ILE A 1 83 ? -15.393 -10.937 -3.248 1.00 97.50 83 ILE A N 1
ATOM 620 C CA . ILE A 1 83 ? -14.313 -11.459 -2.400 1.00 97.50 83 ILE A CA 1
ATOM 621 C C . ILE A 1 83 ? -13.334 -10.332 -2.060 1.00 97.50 83 ILE A C 1
ATOM 623 O O . ILE A 1 83 ? -12.948 -10.188 -0.902 1.00 97.50 83 ILE A O 1
ATOM 627 N N . LYS A 1 84 ? -12.957 -9.496 -3.040 1.00 96.12 84 LYS A N 1
ATOM 628 C CA . LYS A 1 84 ? -12.110 -8.317 -2.789 1.00 96.12 84 LYS A CA 1
ATOM 629 C C . LYS A 1 84 ? -12.739 -7.384 -1.769 1.00 96.12 84 LYS A C 1
ATOM 631 O O . LYS A 1 84 ? -12.066 -6.977 -0.827 1.00 96.12 84 LYS A O 1
ATOM 636 N N . GLU A 1 85 ? -14.016 -7.071 -1.950 1.00 96.44 85 GLU A N 1
ATOM 637 C CA . GLU A 1 85 ? -14.764 -6.202 -1.048 1.00 96.44 85 GLU A CA 1
ATOM 638 C C . GLU A 1 85 ? -14.816 -6.791 0.355 1.00 96.44 85 GLU A C 1
ATOM 640 O O . GLU A 1 85 ? -14.471 -6.104 1.311 1.00 96.44 85 GLU A O 1
ATOM 645 N N . PHE A 1 86 ? -15.133 -8.079 0.494 1.00 96.88 86 PHE A N 1
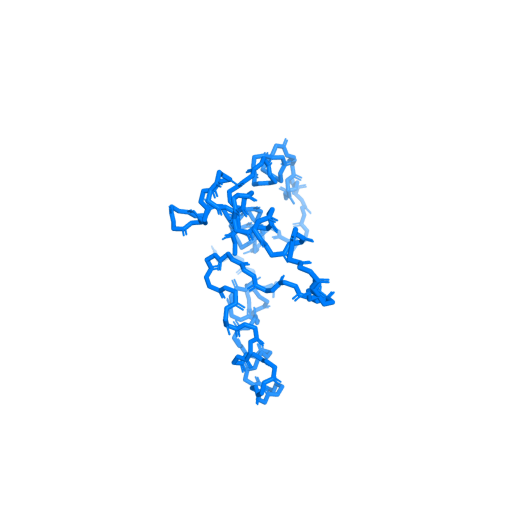ATOM 646 C CA . PHE A 1 86 ? -15.110 -8.744 1.793 1.00 96.88 86 PHE A CA 1
ATOM 647 C C . PHE A 1 86 ? -13.731 -8.659 2.473 1.00 96.88 86 PHE A C 1
ATOM 649 O O . PHE A 1 86 ? -13.636 -8.283 3.646 1.00 96.88 86 PHE A O 1
ATOM 656 N N . LEU A 1 87 ? -12.652 -8.963 1.740 1.00 95.94 87 LEU A N 1
ATOM 657 C CA . LEU A 1 87 ? -11.283 -8.914 2.260 1.00 95.94 87 LEU A CA 1
ATOM 658 C C . LEU A 1 87 ? -10.880 -7.497 2.687 1.00 95.94 87 LEU A C 1
ATOM 660 O O . LEU A 1 87 ? -10.323 -7.326 3.773 1.00 95.94 87 LEU A O 1
ATOM 664 N N . PHE A 1 88 ? -11.168 -6.481 1.870 1.00 94.75 88 PHE A N 1
ATOM 665 C CA . PHE A 1 88 ? -10.825 -5.093 2.180 1.00 94.75 88 PHE A CA 1
ATOM 666 C C . PHE A 1 88 ? -11.688 -4.509 3.295 1.00 94.75 88 PHE A C 1
ATOM 668 O O . PHE A 1 88 ? -11.144 -3.855 4.184 1.00 94.75 88 PHE A O 1
ATOM 675 N N . ASN A 1 89 ? -12.987 -4.811 3.318 1.00 95.44 89 ASN A N 1
ATOM 676 C CA . ASN A 1 89 ? -13.882 -4.379 4.388 1.00 95.44 89 ASN A CA 1
ATOM 677 C C . ASN A 1 89 ? -13.421 -4.912 5.744 1.00 95.44 89 ASN A C 1
ATOM 679 O O . ASN A 1 89 ? -13.374 -4.166 6.721 1.00 95.44 89 ASN A O 1
ATOM 683 N N . LYS A 1 90 ? -12.990 -6.178 5.790 1.00 94.38 90 LYS A N 1
ATOM 684 C CA . LYS A 1 90 ? -12.384 -6.762 6.988 1.00 94.38 90 LYS A CA 1
ATOM 685 C C . LYS A 1 90 ? -11.031 -6.127 7.316 1.00 94.38 90 LYS A C 1
ATOM 687 O O . LYS A 1 90 ? -10.773 -5.799 8.468 1.00 94.38 90 LYS A O 1
ATOM 692 N N . ARG A 1 91 ? -10.150 -5.956 6.323 1.00 93.94 91 ARG A N 1
ATOM 693 C CA . ARG A 1 91 ? -8.778 -5.463 6.538 1.00 93.94 91 ARG A CA 1
ATOM 694 C C . ARG A 1 91 ? -8.725 -4.023 7.046 1.00 93.94 91 ARG A C 1
ATOM 696 O O . ARG A 1 91 ? -7.815 -3.710 7.813 1.00 93.94 91 ARG A O 1
ATOM 703 N N . PHE A 1 92 ? -9.652 -3.177 6.601 1.00 93.56 92 PHE A N 1
ATOM 704 C CA . PHE A 1 92 ? -9.694 -1.746 6.911 1.00 93.56 92 PHE A CA 1
ATOM 705 C C . PHE A 1 92 ? -10.776 -1.368 7.931 1.00 93.56 92 PHE A C 1
ATOM 707 O O . PHE A 1 92 ? -11.059 -0.186 8.101 1.00 93.56 92 PHE A O 1
ATOM 714 N N . GLY A 1 93 ? -11.371 -2.348 8.617 1.00 93.56 93 GLY A N 1
ATOM 715 C CA . GLY A 1 93 ? -12.303 -2.087 9.715 1.00 93.56 93 GLY A CA 1
ATOM 716 C C . GLY A 1 93 ? -13.655 -1.525 9.290 1.00 93.56 93 GLY A C 1
ATOM 717 O O . GLY A 1 93 ? -14.376 -0.990 10.123 1.00 93.56 93 GLY A O 1
ATOM 718 N N . ILE A 1 94 ? -14.038 -1.651 8.017 1.00 93.56 94 ILE A N 1
ATOM 719 C CA . ILE A 1 94 ? -15.318 -1.125 7.516 1.00 93.56 94 ILE A CA 1
ATOM 720 C C . ILE A 1 94 ? -16.499 -1.786 8.235 1.00 93.56 94 ILE A C 1
ATOM 722 O O . ILE A 1 94 ? -17.488 -1.127 8.531 1.00 93.56 94 ILE A O 1
ATOM 726 N N . PHE A 1 95 ? -16.372 -3.064 8.601 1.00 91.19 95 PHE A N 1
ATOM 727 C CA . PHE A 1 95 ? -17.384 -3.764 9.398 1.00 91.19 95 PHE A CA 1
ATOM 728 C C . PHE A 1 95 ? -17.489 -3.278 10.847 1.00 91.19 95 PHE A C 1
ATOM 730 O O . PHE A 1 95 ? -18.465 -3.611 11.515 1.00 91.19 95 PHE A O 1
ATOM 737 N N . ASP A 1 96 ? -16.498 -2.544 11.347 1.00 89.62 96 ASP A N 1
ATOM 738 C CA . ASP A 1 96 ? -16.463 -2.015 12.713 1.00 89.62 96 ASP A CA 1
ATOM 739 C C . ASP A 1 96 ? -16.831 -0.527 12.766 1.00 89.62 96 ASP A C 1
ATOM 741 O O . ASP A 1 96 ? -17.098 0.016 13.839 1.00 89.62 96 ASP A O 1
ATOM 745 N N . LEU A 1 97 ? -16.922 0.123 11.604 1.00 86.81 97 LEU A N 1
ATOM 746 C CA . LEU A 1 97 ? -17.377 1.497 11.476 1.00 86.81 97 LEU A CA 1
ATOM 747 C C . LEU A 1 97 ? -18.830 1.622 11.969 1.00 86.81 97 LEU A C 1
ATOM 749 O O . LEU A 1 97 ? -19.706 0.859 11.569 1.00 86.81 97 LEU A O 1
ATOM 753 N N . GLY A 1 98 ? -19.092 2.585 12.856 1.00 77.06 98 GLY A N 1
ATOM 754 C CA . GLY A 1 98 ? -20.432 2.834 13.401 1.00 77.06 98 GLY A CA 1
ATOM 755 C C . GLY A 1 98 ? -20.884 1.869 14.505 1.00 77.06 98 GLY A C 1
ATOM 756 O O . GLY A 1 98 ? -21.947 2.079 15.091 1.00 77.06 98 GLY A O 1
ATOM 757 N N . LYS A 1 99 ? -20.086 0.851 14.861 1.00 73.50 99 LYS A N 1
ATOM 758 C CA . LYS A 1 99 ? -20.323 0.092 16.095 1.00 73.50 99 LYS A CA 1
ATOM 759 C C . LYS A 1 99 ? -19.978 0.984 17.287 1.00 73.50 99 LYS A C 1
ATOM 761 O O . LYS A 1 99 ? -18.872 1.513 17.368 1.00 73.50 99 LYS A O 1
ATOM 766 N N . LYS A 1 100 ? -20.917 1.149 18.224 1.00 57.56 100 LYS A N 1
ATOM 767 C CA . LYS A 1 100 ? -20.611 1.777 19.515 1.00 57.56 100 LYS A CA 1
ATOM 768 C C . LYS A 1 100 ? -19.609 0.889 20.249 1.00 57.56 100 LYS A C 1
ATOM 770 O O . LYS A 1 100 ? -19.875 -0.298 20.442 1.00 57.56 100 LYS A O 1
ATOM 775 N N . THR A 1 101 ? -18.473 1.456 20.638 1.00 58.53 101 THR A N 1
ATOM 776 C CA . THR A 1 101 ? -17.560 0.850 21.608 1.00 58.53 101 THR A CA 1
ATOM 777 C C . THR A 1 101 ? -18.376 0.580 22.876 1.00 58.53 101 THR A C 1
ATOM 779 O O . THR A 1 101 ? -19.005 1.506 23.390 1.00 58.53 101 THR A O 1
ATOM 782 N N . LYS A 1 102 ? -18.483 -0.691 23.282 1.00 47.88 102 LYS A N 1
ATOM 783 C CA . LYS A 1 102 ? -19.142 -1.069 24.541 1.00 47.88 102 LYS A CA 1
ATOM 784 C C . LYS A 1 102 ? -18.332 -0.588 25.733 1.00 47.88 102 LYS A C 1
ATOM 786 O O . LYS A 1 102 ? -17.087 -0.625 25.621 1.00 47.88 102 LYS A O 1
#

Radius of gyration: 17.86 Å; chains: 1; bounding box: 40×26×50 Å

Foldseek 3Di:
DAADCQLVVLQVDPQADPPRLCVQQVVLSNCVSCVCPDPQWHYPVNVVVVQCVQCPDPDHDPDDQDIPPSCVVVVVVPDDPVVVCVVVCVSRVVVRRPDPDD

Sequence (102 aa):
AIRSNIGAAGEAGNLVPEGSLYAPVANYIIARASLSQGPHSTPTEVFASRVVKKVSQATAPRYITTGAMSWIFIVLYYLPLFIKEFLFNKRFGIFDLGKKTK

Organism: Rhizopus microsporus (NCBI:txid58291)